Protein AF-A0A160MH61-F1 (afdb_monomer_lite)

Foldseek 3Di:
DPPPPLNVQVVCCVVVQKGKDFPVCVVSVVSNVVVCVVVVWDKDKDQDDDDVPDDRTIIMIGTD

Structure (mmCIF, N/CA/C/O backbone):
data_AF-A0A160MH61-F1
#
_entry.id   AF-A0A160MH61-F1
#
loop_
_atom_site.group_PDB
_atom_site.id
_atom_site.type_symbol
_atom_site.label_ato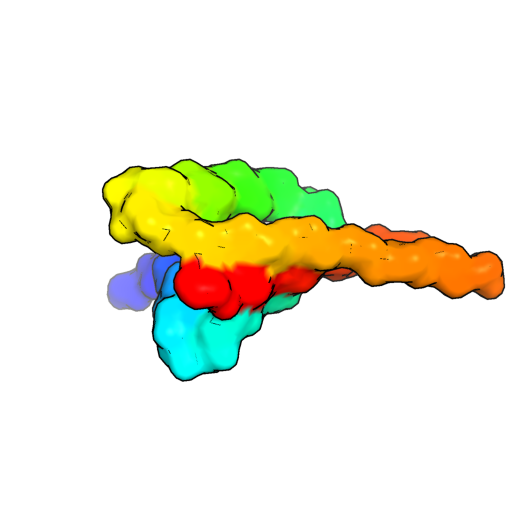m_id
_atom_site.label_alt_id
_atom_site.label_comp_id
_atom_site.label_asym_id
_atom_site.label_entity_id
_atom_site.label_seq_id
_atom_site.pdbx_PDB_ins_code
_atom_site.Cartn_x
_atom_site.Cartn_y
_atom_site.Cartn_z
_atom_site.occupancy
_atom_site.B_iso_or_equiv
_atom_site.auth_seq_id
_atom_site.auth_comp_id
_atom_site.auth_asym_id
_atom_site.auth_atom_id
_atom_site.pdbx_PDB_model_num
ATOM 1 N N . MET A 1 1 ? 1.938 -20.268 6.950 1.00 41.47 1 MET A N 1
ATOM 2 C CA . MET A 1 1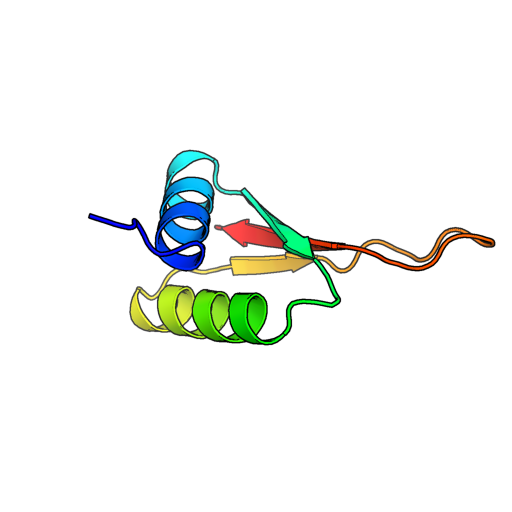 ? 0.913 -19.323 6.467 1.00 41.47 1 MET A CA 1
ATOM 3 C C . MET A 1 1 ? 1.647 -18.173 5.815 1.00 41.47 1 MET A C 1
ATOM 5 O O . MET A 1 1 ? 2.322 -17.432 6.515 1.00 41.47 1 MET A O 1
ATOM 9 N N . SER A 1 2 ? 1.639 -18.106 4.486 1.00 41.88 2 SER A N 1
ATOM 10 C CA . SER A 1 2 ? 2.167 -16.955 3.756 1.00 41.88 2 SER A CA 1
ATOM 11 C C . SER A 1 2 ? 1.229 -15.787 4.029 1.00 41.88 2 SER A C 1
ATOM 13 O O . SER A 1 2 ? 0.162 -15.710 3.425 1.00 41.88 2 SER A O 1
ATOM 15 N N . VAL A 1 3 ? 1.584 -14.944 4.999 1.00 52.12 3 VAL A N 1
ATOM 16 C CA . VAL A 1 3 ? 0.935 -13.643 5.181 1.00 52.12 3 VAL A CA 1
ATOM 17 C C . VAL A 1 3 ? 1.034 -12.955 3.828 1.00 52.12 3 VAL A C 1
ATOM 19 O O . VAL A 1 3 ? 2.137 -12.836 3.285 1.00 52.12 3 VAL A O 1
ATOM 22 N N . SER A 1 4 ? -0.106 -12.630 3.221 1.00 65.38 4 SER A N 1
ATOM 23 C CA . SER A 1 4 ? -0.085 -11.987 1.917 1.00 65.38 4 SER A CA 1
ATOM 24 C C . SER A 1 4 ? 0.688 -10.670 2.063 1.00 65.38 4 SER A C 1
ATOM 26 O O . SER A 1 4 ? 0.578 -9.979 3.081 1.00 65.38 4 SER A O 1
ATOM 28 N N . LEU A 1 5 ? 1.523 -10.329 1.077 1.00 68.06 5 LEU A N 1
ATOM 29 C CA . LEU A 1 5 ? 2.274 -9.063 1.059 1.00 68.06 5 LEU A CA 1
ATOM 30 C C . LEU A 1 5 ? 1.354 -7.856 1.328 1.00 68.06 5 LEU A C 1
ATOM 32 O O . LEU A 1 5 ? 1.769 -6.876 1.942 1.00 68.06 5 LEU A O 1
ATOM 36 N N . TYR A 1 6 ? 0.088 -7.973 0.930 1.00 72.88 6 TYR A N 1
ATOM 37 C CA . TYR A 1 6 ? -0.944 -6.965 1.104 1.00 72.88 6 TYR A CA 1
ATOM 38 C C . TYR A 1 6 ? -1.461 -6.837 2.543 1.00 72.88 6 TYR A C 1
ATOM 40 O O . TYR A 1 6 ? -1.649 -5.718 3.017 1.00 72.88 6 TYR A O 1
ATOM 48 N N . ASP A 1 7 ? -1.627 -7.945 3.270 1.00 72.62 7 ASP A N 1
ATOM 49 C CA . ASP A 1 7 ? -2.044 -7.899 4.681 1.00 72.62 7 ASP A CA 1
ATOM 50 C C . ASP A 1 7 ? -0.998 -7.189 5.543 1.00 72.62 7 ASP A C 1
ATOM 52 O O . ASP A 1 7 ? -1.336 -6.416 6.438 1.00 72.62 7 ASP A O 1
ATOM 56 N N . SER A 1 8 ? 0.283 -7.374 5.210 1.00 78.44 8 SER A N 1
ATOM 57 C CA . SER A 1 8 ? 1.383 -6.678 5.884 1.00 78.44 8 SER A CA 1
ATOM 58 C C . SER A 1 8 ? 1.325 -5.161 5.656 1.00 78.44 8 SER A C 1
ATOM 60 O O . SER A 1 8 ? 1.533 -4.396 6.595 1.00 78.44 8 SER A O 1
ATOM 62 N N . LEU A 1 9 ? 0.980 -4.709 4.443 1.00 77.19 9 LEU A N 1
ATOM 63 C CA . LEU A 1 9 ? 0.801 -3.281 4.137 1.00 77.19 9 LEU A CA 1
ATOM 64 C C . LEU A 1 9 ? -0.382 -2.671 4.902 1.00 77.19 9 LEU A C 1
ATOM 66 O O . LEU A 1 9 ? -0.303 -1.526 5.351 1.00 77.19 9 LEU A O 1
ATOM 70 N N . ILE A 1 10 ? -1.465 -3.433 5.083 1.00 80.00 10 ILE A N 1
ATOM 71 C CA . ILE A 1 10 ? -2.619 -2.996 5.877 1.00 80.00 10 ILE A CA 1
ATOM 72 C C . ILE A 1 10 ? -2.251 -2.893 7.359 1.00 80.00 10 ILE A C 1
ATOM 74 O O . ILE A 1 10 ? -2.607 -1.919 8.023 1.00 80.00 10 ILE A O 1
ATOM 78 N N . GLU A 1 11 ? -1.534 -3.875 7.903 1.00 80.69 11 GLU A N 1
ATOM 79 C CA . GLU A 1 11 ? -1.071 -3.791 9.287 1.00 80.69 11 GLU A CA 1
ATOM 80 C C . GLU A 1 11 ? -0.134 -2.603 9.500 1.00 80.69 11 GLU A C 1
ATOM 82 O O . GLU A 1 11 ? -0.258 -1.903 10.507 1.00 80.69 11 GLU A O 1
ATOM 87 N N . GLU A 1 12 ? 0.772 -2.340 8.553 1.00 81.25 12 GLU A N 1
ATOM 88 C CA . GLU A 1 12 ? 1.649 -1.173 8.616 1.00 81.25 12 GLU A CA 1
ATOM 89 C C . GLU A 1 12 ? 0.857 0.128 8.618 1.00 81.25 12 GLU A C 1
ATOM 91 O O . GLU A 1 12 ? 1.121 0.986 9.463 1.00 81.25 12 GLU A O 1
ATOM 96 N N . ILE A 1 13 ? -0.135 0.264 7.735 1.00 82.88 13 ILE A N 1
ATOM 97 C CA . ILE A 1 13 ? -0.898 1.503 7.650 1.00 82.88 13 ILE A CA 1
ATOM 98 C C . ILE A 1 13 ? -1.747 1.730 8.903 1.00 82.88 13 ILE A C 1
ATOM 100 O O . ILE A 1 13 ? -1.780 2.843 9.417 1.00 82.88 13 ILE A O 1
ATOM 104 N N . ILE A 1 14 ? -2.349 0.677 9.463 1.00 80.31 14 ILE A N 1
ATOM 105 C CA . ILE A 1 14 ? -3.138 0.764 10.699 1.00 80.31 14 ILE A CA 1
ATOM 106 C C . ILE A 1 14 ? -2.245 1.061 11.914 1.00 80.31 14 ILE A C 1
ATOM 108 O O . ILE A 1 14 ? -2.639 1.844 12.775 1.00 80.31 14 ILE A O 1
ATOM 112 N N . LYS A 1 15 ? -1.046 0.465 12.005 1.00 82.25 15 LYS A N 1
ATOM 113 C CA . LYS A 1 15 ? -0.134 0.680 13.146 1.00 82.25 15 LYS A CA 1
ATOM 114 C C . LYS A 1 15 ? 0.604 2.012 13.096 1.00 82.25 15 LYS A C 1
ATOM 116 O O . LYS A 1 15 ? 0.749 2.655 14.131 1.00 82.25 15 LYS A O 1
ATOM 121 N N . LYS A 1 16 ? 1.152 2.382 11.936 1.00 81.94 16 LYS A N 1
ATOM 122 C CA . LYS A 1 16 ? 2.008 3.572 11.782 1.00 81.94 16 LYS A CA 1
ATOM 123 C C . LYS A 1 16 ? 1.223 4.807 11.349 1.00 81.94 16 LYS A C 1
ATOM 125 O O . LYS A 1 16 ? 1.734 5.913 11.479 1.00 81.94 16 LYS A O 1
ATOM 130 N N . GLY A 1 17 ? 0.017 4.630 10.809 1.00 81.38 17 GLY A N 1
ATOM 131 C CA . GLY A 1 17 ? -0.753 5.703 10.177 1.00 81.38 17 GLY A CA 1
ATOM 132 C C . GLY A 1 17 ? -0.216 6.110 8.801 1.00 81.38 17 GLY A C 1
ATOM 133 O O . GLY A 1 17 ? -0.813 6.962 8.147 1.00 81.38 17 GLY A O 1
ATOM 134 N N . GLU A 1 18 ? 0.883 5.504 8.342 1.00 85.00 18 GLU A N 1
ATOM 135 C CA . GLU A 1 18 ? 1.487 5.747 7.037 1.00 85.00 18 GLU A CA 1
ATOM 136 C C . GLU A 1 18 ? 2.000 4.454 6.398 1.00 85.00 18 GLU A C 1
ATOM 138 O O . GLU A 1 18 ? 2.522 3.568 7.076 1.00 85.00 18 GLU A O 1
ATOM 143 N N . VAL A 1 19 ? 1.897 4.362 5.073 1.00 86.88 19 VAL A N 1
ATOM 144 C CA . VAL A 1 19 ? 2.528 3.292 4.293 1.00 86.88 19 VAL A CA 1
ATOM 145 C C . VAL A 1 19 ? 3.043 3.837 2.968 1.00 86.88 19 VAL A C 1
ATOM 147 O O . VAL A 1 19 ? 2.475 4.764 2.381 1.00 86.88 19 VAL A O 1
ATOM 150 N N . LYS A 1 20 ? 4.148 3.262 2.490 1.00 84.31 20 LYS A N 1
ATOM 151 C CA . LYS A 1 20 ? 4.770 3.627 1.216 1.00 84.31 20 LYS A CA 1
ATOM 152 C C . LYS A 1 20 ? 4.610 2.470 0.248 1.00 84.31 20 LYS A C 1
ATOM 154 O O . LYS A 1 20 ? 5.162 1.401 0.477 1.00 84.31 20 LYS A O 1
ATOM 159 N N . VAL A 1 21 ? 3.895 2.703 -0.844 1.00 83.69 21 VAL A N 1
ATOM 160 C CA . VAL A 1 21 ? 3.639 1.688 -1.870 1.00 83.69 21 VAL A CA 1
ATOM 161 C C . VAL A 1 21 ? 4.437 2.040 -3.124 1.00 83.69 21 VAL A C 1
ATOM 163 O O . VAL A 1 21 ? 4.434 3.206 -3.529 1.00 83.69 21 VAL A O 1
ATOM 166 N N . PRO A 1 22 ? 5.151 1.095 -3.755 1.00 82.31 22 PRO A N 1
ATOM 167 C CA . PRO A 1 22 ? 5.806 1.339 -5.032 1.00 82.31 22 PRO A CA 1
ATOM 168 C C . PRO A 1 22 ? 4.811 1.796 -6.102 1.00 82.31 22 PRO A C 1
ATOM 170 O O . PRO A 1 22 ? 3.691 1.301 -6.194 1.00 82.31 22 PRO A O 1
ATOM 173 N N . LEU A 1 23 ? 5.228 2.725 -6.960 1.00 78.38 23 LEU A N 1
ATOM 174 C CA . LEU A 1 23 ? 4.372 3.220 -8.042 1.00 78.38 23 LEU A CA 1
ATOM 175 C C . LEU A 1 23 ? 4.142 2.152 -9.125 1.00 78.38 23 LEU A C 1
ATOM 177 O O . LEU A 1 23 ? 3.142 2.196 -9.827 1.00 78.38 23 LEU A O 1
ATOM 181 N N . THR A 1 24 ? 5.063 1.192 -9.226 1.00 77.94 24 THR A N 1
ATOM 182 C CA . THR A 1 24 ? 4.984 0.020 -10.109 1.00 77.94 24 THR A CA 1
ATOM 183 C C . THR A 1 24 ? 3.986 -1.030 -9.637 1.00 77.94 24 THR A C 1
ATOM 185 O O . THR A 1 24 ? 3.610 -1.886 -10.427 1.00 77.94 24 THR A O 1
ATOM 188 N N . ASP A 1 25 ? 3.593 -0.994 -8.364 1.00 81.19 25 ASP A N 1
ATOM 189 C CA . ASP A 1 25 ? 2.701 -1.982 -7.764 1.00 81.19 25 ASP A CA 1
ATOM 190 C C . ASP A 1 25 ? 1.277 -1.416 -7.709 1.00 81.19 25 ASP A C 1
ATOM 192 O O . ASP A 1 25 ? 0.824 -0.874 -6.698 1.00 81.19 25 ASP A O 1
ATOM 196 N N . CYS A 1 26 ? 0.608 -1.441 -8.866 1.00 78.81 26 CYS A N 1
ATOM 197 C CA . CYS A 1 26 ? -0.756 -0.935 -9.011 1.00 78.81 26 CYS A CA 1
ATOM 198 C C . CYS A 1 26 ? -1.753 -1.771 -8.201 1.00 78.81 26 CYS A C 1
ATOM 200 O O . CYS A 1 26 ? -2.657 -1.202 -7.593 1.00 78.81 26 CYS A O 1
ATOM 202 N N . ASP A 1 27 ? -1.563 -3.090 -8.146 1.00 83.06 27 ASP A N 1
ATOM 203 C CA . ASP A 1 27 ? -2.459 -4.003 -7.432 1.00 83.06 27 ASP A CA 1
ATOM 204 C C . ASP A 1 27 ? -2.459 -3.701 -5.930 1.00 83.06 27 ASP A C 1
ATOM 206 O O . ASP A 1 27 ? -3.523 -3.561 -5.326 1.00 83.06 27 ASP A O 1
ATOM 210 N N . ALA A 1 28 ? -1.274 -3.483 -5.341 1.00 80.31 28 ALA A N 1
ATOM 211 C CA . ALA A 1 28 ? -1.162 -3.060 -3.948 1.00 80.31 28 ALA A CA 1
ATOM 212 C C . ALA A 1 28 ? -1.857 -1.717 -3.682 1.00 80.31 28 ALA A C 1
ATOM 214 O O . ALA A 1 28 ? -2.441 -1.533 -2.616 1.00 80.31 28 ALA A O 1
ATOM 215 N N . GLN A 1 29 ? -1.812 -0.773 -4.630 1.00 82.50 29 GLN A N 1
ATOM 216 C CA . GLN A 1 29 ? -2.495 0.515 -4.479 1.00 82.50 29 GLN A CA 1
ATOM 217 C C . GLN A 1 29 ? -4.014 0.357 -4.478 1.00 82.50 29 GLN A C 1
ATOM 219 O O . GLN A 1 29 ? -4.664 0.905 -3.592 1.00 82.50 29 GLN A O 1
ATOM 224 N N . PHE A 1 30 ? -4.571 -0.375 -5.447 1.00 83.44 30 PHE A N 1
ATOM 225 C CA . PHE A 1 30 ? -6.018 -0.575 -5.544 1.00 83.44 30 PHE A CA 1
ATOM 226 C C . PHE A 1 30 ? -6.557 -1.342 -4.342 1.00 83.44 30 PHE A C 1
ATOM 228 O O . PHE A 1 30 ? -7.508 -0.887 -3.713 1.00 83.44 30 PHE A O 1
ATOM 235 N N . TYR A 1 31 ? -5.893 -2.433 -3.956 1.00 86.00 31 TYR A N 1
ATOM 236 C CA . TYR A 1 31 ? -6.294 -3.216 -2.791 1.00 86.00 31 TYR A CA 1
ATOM 237 C C . TYR A 1 31 ? -6.308 -2.375 -1.509 1.00 86.00 31 TYR A C 1
ATOM 239 O O . TYR A 1 31 ? -7.248 -2.431 -0.720 1.00 86.00 31 TYR A O 1
ATOM 247 N N . LEU A 1 32 ? -5.279 -1.551 -1.309 1.00 83.75 32 LEU A N 1
ATOM 248 C CA . LEU A 1 32 ? -5.173 -0.708 -0.126 1.00 83.75 32 LEU A CA 1
ATOM 249 C C . LEU A 1 32 ? -6.230 0.407 -0.119 1.00 83.75 32 LEU A C 1
ATOM 251 O O . LEU A 1 32 ? -6.801 0.697 0.930 1.00 83.75 32 LEU A O 1
ATOM 255 N N . GLU A 1 33 ? -6.537 1.003 -1.273 1.00 84.00 33 GLU A N 1
ATOM 256 C CA . GLU A 1 33 ? -7.631 1.973 -1.402 1.00 84.00 33 GLU A CA 1
ATOM 257 C C . GLU A 1 33 ? -9.002 1.343 -1.119 1.00 84.00 33 GLU A C 1
ATOM 259 O O . GLU A 1 33 ? -9.792 1.944 -0.386 1.00 84.00 33 GLU A O 1
ATOM 264 N N . ASP A 1 34 ? -9.274 0.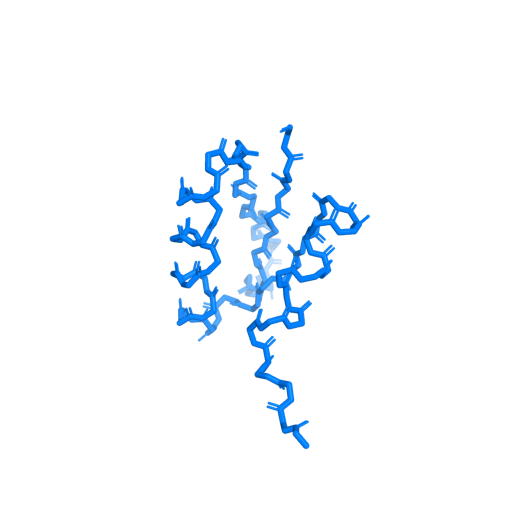147 -1.644 1.00 88.25 34 ASP A N 1
ATOM 265 C CA . ASP A 1 34 ? -10.535 -0.568 -1.423 1.00 88.25 34 ASP A CA 1
ATOM 266 C C . ASP A 1 34 ? -10.709 -0.945 0.048 1.00 88.25 34 ASP A C 1
ATOM 268 O O . ASP A 1 34 ? -11.727 -0.611 0.651 1.00 88.25 34 ASP A O 1
ATOM 272 N N . VAL A 1 35 ? -9.686 -1.526 0.680 1.00 85.81 35 VAL A N 1
ATOM 273 C CA . VAL A 1 35 ? -9.761 -1.916 2.096 1.0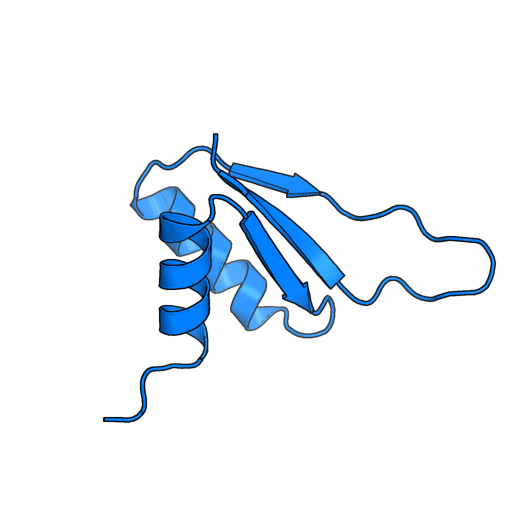0 85.81 35 VAL A CA 1
ATOM 274 C C . VAL A 1 35 ? -9.927 -0.702 3.011 1.00 85.81 35 VAL A C 1
ATOM 276 O O . VAL A 1 35 ? -10.703 -0.745 3.969 1.00 85.81 35 VAL A O 1
ATOM 279 N N . LEU A 1 36 ? -9.227 0.405 2.744 1.00 84.44 36 LEU A N 1
ATOM 280 C CA . LEU A 1 36 ? -9.399 1.630 3.531 1.00 84.44 36 LEU A CA 1
ATOM 281 C C . LEU A 1 36 ? -10.811 2.211 3.369 1.00 84.44 36 LEU A C 1
ATOM 283 O O . LEU A 1 36 ? -11.390 2.676 4.354 1.00 84.44 36 LEU A O 1
ATOM 287 N N . ARG A 1 37 ? -11.386 2.146 2.159 1.00 85.81 37 ARG A N 1
ATOM 288 C CA . ARG A 1 37 ? -12.769 2.569 1.890 1.00 85.81 37 ARG A CA 1
ATOM 289 C C . ARG A 1 37 ? -13.792 1.671 2.573 1.00 85.81 37 ARG A C 1
ATOM 291 O O . ARG A 1 37 ? -14.696 2.201 3.211 1.00 85.81 37 ARG A O 1
ATOM 298 N N . GLU A 1 38 ? -13.642 0.351 2.484 1.00 87.50 38 GLU A N 1
ATOM 299 C CA . GLU A 1 38 ? -14.524 -0.614 3.154 1.00 87.50 38 GLU A CA 1
ATOM 300 C C . GLU A 1 38 ? -14.524 -0.418 4.671 1.00 87.50 38 GLU A C 1
ATOM 302 O O . GLU A 1 38 ? -15.573 -0.473 5.312 1.00 87.50 38 GLU A O 1
ATOM 307 N N . LYS A 1 39 ? -13.360 -0.110 5.252 1.00 83.12 39 LYS A N 1
ATOM 308 C CA . LYS A 1 39 ? -13.237 0.200 6.682 1.00 83.12 39 LYS A CA 1
ATOM 309 C C . LYS A 1 39 ? -13.723 1.604 7.059 1.00 83.12 39 LYS A C 1
ATOM 311 O O . LYS A 1 39 ? -13.711 1.942 8.240 1.00 83.12 39 LYS A O 1
ATOM 316 N N . GLY A 1 40 ? -14.129 2.431 6.093 1.00 83.69 40 GLY A N 1
ATOM 317 C CA . GLY A 1 40 ? -14.564 3.811 6.328 1.00 83.69 40 GLY A CA 1
ATOM 318 C C . GLY A 1 40 ? -13.448 4.733 6.831 1.00 83.69 40 GLY A C 1
ATOM 319 O O . GLY A 1 40 ? -13.723 5.774 7.429 1.00 83.69 40 GLY A O 1
ATOM 320 N N . ILE A 1 41 ? -12.188 4.355 6.611 1.00 85.00 41 ILE A N 1
ATOM 321 C CA . ILE A 1 41 ? -11.021 5.092 7.085 1.00 85.00 41 ILE A CA 1
ATOM 322 C C . ILE A 1 41 ? -10.727 6.225 6.104 1.00 85.00 41 ILE A C 1
ATOM 324 O O . ILE A 1 41 ? -10.582 6.013 4.899 1.00 85.00 41 ILE A O 1
ATOM 328 N N . ARG A 1 42 ? -10.605 7.453 6.614 1.00 84.31 42 ARG A N 1
ATOM 329 C CA . ARG A 1 42 ? -10.169 8.583 5.791 1.00 84.31 42 ARG A CA 1
ATOM 330 C C . ARG A 1 42 ? -8.674 8.466 5.545 1.00 84.31 42 ARG A C 1
ATOM 332 O O . ARG A 1 42 ? -7.894 8.343 6.481 1.00 84.31 42 ARG A O 1
ATOM 339 N N . PHE A 1 43 ? -8.268 8.545 4.285 1.00 85.69 43 PHE A N 1
ATOM 340 C CA . PHE A 1 43 ? -6.859 8.526 3.916 1.00 85.69 43 PHE A CA 1
ATOM 341 C C . PHE A 1 43 ? -6.531 9.618 2.901 1.00 85.69 43 PHE A C 1
ATOM 343 O O . PHE A 1 43 ? -7.383 10.087 2.144 1.00 85.69 43 PHE A O 1
ATOM 350 N N . LYS A 1 44 ? -5.263 10.019 2.879 1.00 85.44 44 LYS A N 1
ATOM 351 C CA . LYS A 1 44 ? -4.676 10.920 1.892 1.00 85.44 44 LYS A CA 1
ATOM 352 C C . LYS A 1 44 ? -3.615 10.175 1.104 1.00 85.44 44 LYS A C 1
ATOM 354 O O . LYS A 1 44 ? -2.700 9.593 1.680 1.00 85.44 44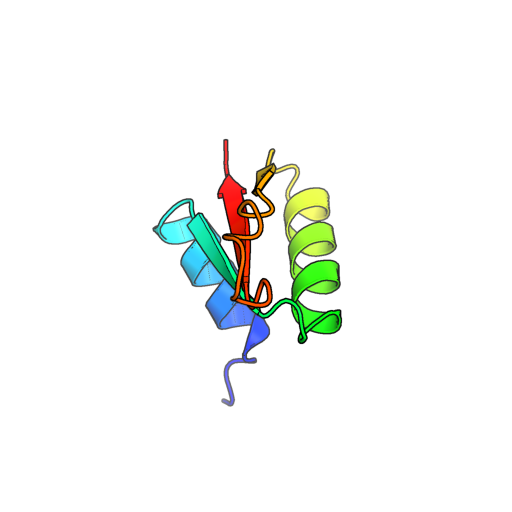 LYS A O 1
ATOM 359 N N . LYS A 1 45 ? -3.721 10.249 -0.219 1.00 85.81 45 LYS A N 1
ATOM 360 C CA . LYS A 1 45 ? -2.709 9.762 -1.154 1.00 85.81 45 LYS A CA 1
ATOM 361 C C . LYS A 1 45 ? -1.786 10.918 -1.525 1.00 85.81 45 LYS A C 1
ATOM 363 O O . LYS A 1 45 ? -2.213 11.883 -2.152 1.00 85.81 45 LYS A O 1
ATOM 368 N N . ILE A 1 46 ? -0.526 10.830 -1.119 1.00 83.19 46 ILE A N 1
ATOM 369 C CA . ILE A 1 46 ? 0.515 11.808 -1.427 1.00 83.19 46 ILE A CA 1
ATOM 370 C C . ILE A 1 46 ? 1.406 11.225 -2.519 1.00 83.19 46 ILE A C 1
ATOM 372 O O . ILE A 1 46 ? 2.073 10.204 -2.341 1.00 83.19 46 ILE A O 1
ATOM 376 N N . VAL A 1 47 ? 1.429 11.914 -3.657 1.00 80.06 47 VAL A N 1
ATOM 377 C CA . VAL A 1 47 ? 2.357 11.641 -4.752 1.00 80.06 47 VAL A CA 1
ATOM 378 C C . VAL A 1 47 ? 3.554 12.583 -4.574 1.00 80.06 47 VAL A C 1
ATOM 380 O O . VAL A 1 47 ? 3.386 13.794 -4.739 1.00 80.06 47 VAL A O 1
ATOM 383 N N . PRO A 1 48 ? 4.747 12.091 -4.192 1.00 75.88 48 PRO A N 1
ATOM 384 C CA . PRO A 1 48 ? 5.900 12.962 -4.000 1.00 75.88 48 PRO A CA 1
ATOM 385 C C . PRO A 1 48 ? 6.294 13.643 -5.317 1.00 75.88 48 PRO A C 1
ATOM 387 O O . PRO A 1 48 ? 6.276 13.031 -6.386 1.00 75.88 48 PRO A O 1
ATOM 390 N N . LEU A 1 49 ? 6.654 14.927 -5.234 1.00 68.94 49 LEU A N 1
ATOM 391 C CA . LEU A 1 49 ? 7.031 15.724 -6.399 1.00 68.94 49 LEU A CA 1
ATOM 392 C C . LEU A 1 49 ? 8.270 15.136 -7.085 1.00 68.94 49 LEU A C 1
ATOM 394 O O . LEU A 1 49 ? 9.252 14.748 -6.446 1.00 68.94 49 LEU A O 1
ATOM 398 N N . ARG A 1 50 ? 8.234 15.095 -8.419 1.00 64.12 50 ARG A N 1
ATOM 399 C CA . ARG A 1 50 ? 9.356 14.647 -9.245 1.00 64.12 50 ARG A CA 1
ATOM 400 C C . ARG A 1 50 ? 10.516 15.637 -9.102 1.00 64.12 50 ARG A C 1
ATOM 402 O O . ARG A 1 50 ? 10.481 16.714 -9.691 1.00 64.12 50 ARG A O 1
ATOM 409 N N . ASN A 1 51 ? 11.574 15.268 -8.380 1.00 67.50 51 ASN A N 1
ATOM 410 C CA . ASN A 1 51 ? 12.829 16.020 -8.439 1.00 67.50 51 ASN A CA 1
ATOM 411 C C . ASN A 1 51 ? 13.422 15.885 -9.849 1.00 67.50 51 ASN A C 1
ATOM 413 O O . ASN A 1 51 ? 13.522 14.772 -10.374 1.00 67.50 51 ASN A O 1
ATOM 417 N N . ARG A 1 52 ? 13.793 17.013 -10.477 1.00 55.16 52 ARG A N 1
ATOM 418 C CA . ARG A 1 52 ? 14.406 17.059 -11.819 1.00 55.16 52 ARG A CA 1
ATOM 419 C C . ARG A 1 52 ? 15.590 16.078 -11.860 1.00 55.16 52 ARG A C 1
ATOM 421 O O . ARG A 1 52 ? 16.614 16.327 -11.239 1.00 55.16 52 ARG A O 1
ATOM 428 N N . GLY A 1 53 ? 15.410 14.933 -12.527 1.00 63.59 53 GLY A N 1
ATOM 429 C CA . GLY A 1 53 ? 16.422 13.875 -12.666 1.00 63.59 53 GLY A CA 1
ATOM 430 C C . GLY A 1 53 ? 16.100 12.511 -12.030 1.00 63.59 53 GLY A C 1
ATOM 431 O O . GLY A 1 53 ? 16.793 11.546 -12.336 1.00 63.59 53 GLY A O 1
ATOM 432 N N . ARG A 1 54 ? 15.054 12.365 -11.199 1.00 61.56 54 ARG A N 1
ATOM 433 C CA . ARG A 1 54 ? 14.639 11.053 -10.650 1.00 61.56 54 ARG A CA 1
ATOM 434 C C . ARG A 1 54 ? 13.176 10.738 -10.960 1.00 61.56 54 ARG A C 1
ATOM 436 O O . ARG A 1 54 ? 12.306 11.595 -10.835 1.00 61.56 54 ARG A O 1
ATOM 443 N N . ALA A 1 55 ? 12.910 9.502 -11.380 1.00 65.19 55 ALA A N 1
ATOM 444 C CA . ALA A 1 55 ? 11.551 8.984 -11.512 1.00 65.19 55 ALA A CA 1
ATOM 445 C C . ALA A 1 55 ? 10.915 8.813 -10.124 1.00 65.19 55 ALA A C 1
ATOM 447 O O . ALA A 1 55 ? 11.599 8.427 -9.172 1.00 65.19 55 ALA A O 1
ATOM 448 N N . ILE A 1 56 ? 9.617 9.096 -10.019 1.00 68.44 56 ILE A N 1
ATOM 449 C CA . ILE A 1 56 ? 8.840 8.815 -8.810 1.00 68.44 56 ILE A CA 1
ATOM 450 C C . ILE A 1 56 ? 8.719 7.295 -8.701 1.00 68.44 56 ILE A C 1
ATOM 452 O O . ILE A 1 56 ? 8.235 6.650 -9.627 1.00 68.44 56 ILE A O 1
ATOM 456 N N . LYS A 1 57 ? 9.196 6.727 -7.592 1.00 73.44 57 LYS A N 1
ATOM 457 C CA . LYS A 1 57 ? 9.190 5.273 -7.372 1.00 73.44 57 LYS A CA 1
ATOM 458 C C . LYS A 1 57 ? 8.147 4.820 -6.361 1.00 73.44 57 LYS A C 1
ATOM 460 O O . LYS A 1 57 ? 7.851 3.634 -6.319 1.00 73.44 57 LYS A O 1
ATOM 465 N N . THR A 1 58 ? 7.597 5.729 -5.562 1.00 81.25 58 THR A N 1
ATOM 466 C CA . THR A 1 58 ? 6.710 5.395 -4.446 1.00 81.25 58 THR A CA 1
ATOM 467 C C . THR A 1 58 ? 5.598 6.423 -4.278 1.00 81.25 58 THR A C 1
ATOM 469 O O . THR A 1 58 ? 5.772 7.607 -4.566 1.00 81.25 58 THR A O 1
ATOM 472 N N . LEU A 1 59 ? 4.462 5.944 -3.789 1.00 82.19 59 LEU A N 1
ATOM 473 C CA . LEU A 1 59 ? 3.317 6.696 -3.306 1.00 82.19 59 LEU A CA 1
ATOM 474 C C . LEU A 1 59 ? 3.233 6.545 -1.794 1.00 82.19 59 LEU A C 1
ATOM 476 O O . LEU A 1 59 ? 3.630 5.517 -1.248 1.00 82.19 59 LEU A O 1
ATOM 480 N N . ILE A 1 60 ? 2.726 7.571 -1.123 1.00 83.62 60 ILE A N 1
ATOM 481 C CA . ILE A 1 60 ? 2.568 7.573 0.328 1.00 83.62 60 ILE A CA 1
ATOM 482 C C . ILE A 1 60 ? 1.076 7.650 0.628 1.00 83.62 60 ILE A C 1
ATOM 484 O O . ILE A 1 60 ? 0.399 8.554 0.141 1.00 83.62 60 ILE A O 1
ATOM 488 N N . PHE A 1 61 ? 0.568 6.722 1.428 1.00 83.88 61 PHE A N 1
ATOM 489 C CA . PHE A 1 61 ? -0.789 6.775 1.958 1.00 83.88 61 PHE A CA 1
ATOM 490 C C . PHE A 1 61 ? -0.716 7.103 3.444 1.00 83.88 61 PHE A C 1
ATOM 492 O O . PHE A 1 61 ? 0.060 6.482 4.168 1.00 83.88 61 PHE A O 1
ATOM 499 N N . ILE A 1 62 ? -1.499 8.088 3.881 1.00 82.69 62 ILE A N 1
ATOM 500 C CA . ILE A 1 62 ? -1.569 8.538 5.276 1.00 82.69 62 ILE A CA 1
ATOM 501 C C . ILE A 1 62 ? -3.019 8.473 5.739 1.00 82.69 62 ILE A C 1
ATOM 503 O O . ILE A 1 62 ? -3.893 9.022 5.068 1.00 82.69 62 ILE A O 1
ATOM 507 N N . ILE A 1 63 ? -3.270 7.826 6.872 1.00 84.06 63 ILE A N 1
ATOM 508 C CA . ILE A 1 63 ? -4.590 7.763 7.509 1.00 84.06 63 ILE A CA 1
ATOM 509 C C . ILE A 1 63 ? -4.836 9.044 8.320 1.00 84.06 63 ILE A C 1
ATOM 511 O O . ILE A 1 63 ? -3.907 9.575 8.929 1.00 84.06 63 ILE A O 1
ATOM 515 N N . GLN A 1 64 ? -6.072 9.551 8.310 1.00 74.00 64 GLN A N 1
ATOM 516 C CA . GLN A 1 64 ? -6.532 10.694 9.110 1.00 74.00 64 GLN A CA 1
ATOM 517 C C . GLN A 1 64 ? -7.513 10.291 10.202 1.00 74.00 64 GLN A C 1
ATOM 519 O O . GLN A 1 64 ? -8.373 9.425 9.927 1.00 74.00 64 GLN A O 1
#

Radius of gyration: 12.36 Å; chains: 1; bounding box: 31×36×26 Å

Sequence (64 aa):
MSVSLYDSLIEEIIKKGEVKVPLTDCDAQFYLEDVLREKGIRFKKIVPLRNRGRAIKTLIFIIQ

Secondary structure (DSSP, 8-state):
----HHHHHHHHHHHHSEEEEETT-HHH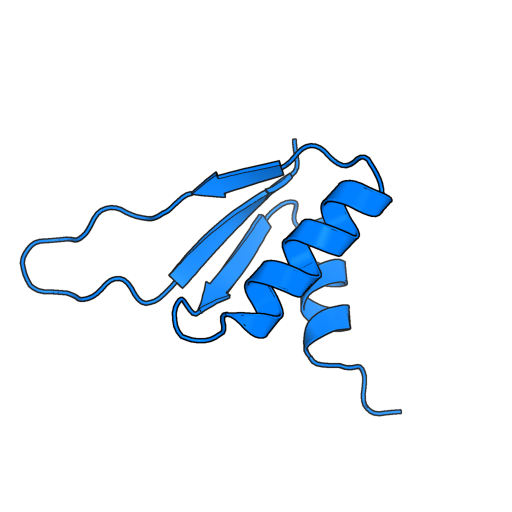HHHHHHHHHHTT--EEEE-----TT----EEEEEE-

Organism: NCBI:txid1196031

pLDDT: mean 77.59, std 10.23, range [41.47, 88.25]